Protein AF-A0A7V4PKD7-F1 (afdb_monomer_lite)

pLDDT: mean 96.05, std 4.78, range [65.44, 98.0]

Foldseek 3Di:
DQAFDDPPPVLVVDDDDDDPDDDPVVVVLVVVQVVVCVVVVHPDDDSSRRPD

Radius of gyration: 11.37 Å; chains: 1; bounding box: 28×22×26 Å

Structure (mmCIF, N/CA/C/O backbone):
data_AF-A0A7V4PKD7-F1
#
_entry.id   AF-A0A7V4PKD7-F1
#
loop_
_atom_site.group_PDB
_atom_site.id
_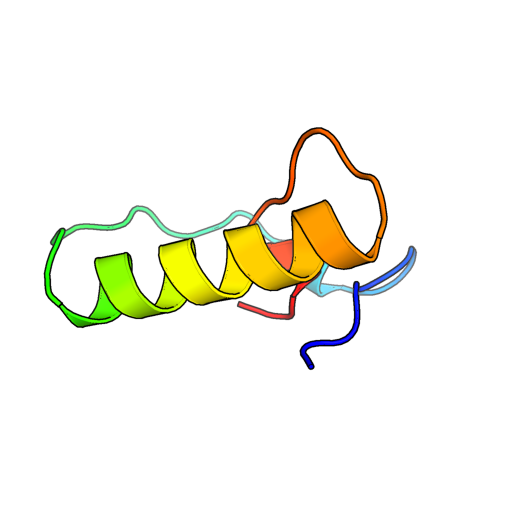atom_site.type_symbol
_atom_site.label_atom_id
_atom_site.label_alt_id
_atom_site.label_comp_id
_atom_site.label_asym_id
_atom_site.label_entity_id
_atom_site.label_seq_id
_atom_site.pdbx_PDB_ins_code
_atom_site.Cartn_x
_atom_site.Cartn_y
_atom_site.Cartn_z
_atom_site.occupancy
_atom_site.B_iso_or_equiv
_atom_site.auth_seq_id
_atom_site.auth_comp_id
_atom_site.auth_asym_id
_atom_site.auth_atom_id
_atom_site.pdbx_PDB_model_num
ATOM 1 N N . MET A 1 1 ? -8.195 1.984 -13.403 1.00 65.44 1 MET A N 1
ATOM 2 C CA . MET A 1 1 ? -7.296 1.043 -12.701 1.00 65.44 1 MET A CA 1
ATOM 3 C C . MET A 1 1 ? -6.129 1.859 -12.187 1.00 65.44 1 MET A C 1
ATOM 5 O O . MET A 1 1 ? -5.564 2.593 -12.992 1.00 65.44 1 MET A O 1
ATOM 9 N N . ASP A 1 2 ? -5.828 1.824 -10.888 1.00 83.44 2 ASP A N 1
ATOM 10 C CA . ASP A 1 2 ? -4.728 2.641 -10.359 1.00 83.44 2 ASP A CA 1
ATOM 11 C C . ASP A 1 2 ? -3.392 2.145 -10.920 1.00 83.44 2 ASP A C 1
ATOM 13 O O . ASP A 1 2 ? -3.158 0.939 -11.029 1.00 83.44 2 ASP A O 1
ATOM 17 N N . LYS A 1 3 ? -2.524 3.083 -11.306 1.00 92.12 3 LYS A N 1
ATOM 18 C CA . LYS A 1 3 ? -1.195 2.775 -11.836 1.00 92.12 3 LYS A CA 1
ATOM 19 C C . LYS A 1 3 ? -0.240 2.502 -10.678 1.00 92.12 3 LYS A C 1
ATOM 21 O O . LYS A 1 3 ? -0.088 3.356 -9.804 1.00 92.12 3 LYS A O 1
ATOM 26 N N . ILE A 1 4 ? 0.436 1.354 -10.718 1.00 96.88 4 ILE A N 1
ATOM 27 C CA . ILE A 1 4 ? 1.501 1.045 -9.764 1.00 96.88 4 ILE A CA 1
ATOM 28 C C . ILE A 1 4 ? 2.649 2.040 -9.970 1.00 96.88 4 ILE A C 1
ATOM 30 O O . ILE A 1 4 ? 3.153 2.216 -11.083 1.00 96.88 4 ILE A O 1
ATOM 34 N N . ARG A 1 5 ? 3.033 2.719 -8.891 1.00 97.31 5 ARG A N 1
ATOM 35 C CA . ARG A 1 5 ? 4.185 3.615 -8.845 1.00 97.31 5 ARG A CA 1
ATOM 36 C C . ARG A 1 5 ? 5.462 2.788 -8.862 1.00 97.31 5 ARG A C 1
ATOM 38 O O . ARG A 1 5 ? 5.556 1.756 -8.202 1.00 97.31 5 ARG A O 1
ATOM 45 N N . ILE A 1 6 ? 6.440 3.264 -9.619 1.00 97.19 6 ILE A N 1
ATOM 46 C CA . ILE A 1 6 ? 7.753 2.639 -9.764 1.00 97.19 6 ILE A CA 1
ATOM 47 C C . ILE A 1 6 ? 8.821 3.590 -9.234 1.00 97.19 6 ILE A C 1
ATOM 49 O O . ILE A 1 6 ? 8.613 4.804 -9.189 1.00 97.19 6 ILE A O 1
ATOM 53 N N . TYR A 1 7 ? 9.967 3.045 -8.834 1.00 96.06 7 TYR A N 1
ATOM 54 C CA . TYR A 1 7 ? 11.138 3.851 -8.493 1.00 96.06 7 TYR A CA 1
ATOM 55 C C . TYR A 1 7 ? 11.460 4.808 -9.660 1.00 96.06 7 TYR A C 1
ATOM 57 O O . TYR A 1 7 ? 11.483 4.372 -10.809 1.00 96.06 7 TYR A O 1
ATOM 65 N N . THR A 1 8 ? 11.649 6.114 -9.455 1.00 96.75 8 THR A N 1
ATOM 66 C CA . THR A 1 8 ? 11.972 6.882 -8.233 1.00 96.75 8 THR A CA 1
ATOM 67 C C . THR A 1 8 ? 10.805 7.680 -7.612 1.00 96.75 8 THR A C 1
ATOM 69 O O . THR A 1 8 ? 11.066 8.679 -6.943 1.00 96.75 8 THR A O 1
ATOM 72 N N . ASP A 1 9 ? 9.531 7.298 -7.812 1.00 97.75 9 ASP A N 1
ATOM 73 C CA . ASP A 1 9 ? 8.380 8.110 -7.354 1.00 97.75 9 ASP A CA 1
ATOM 74 C C . ASP A 1 9 ? 8.503 8.497 -5.855 1.00 97.75 9 ASP A C 1
ATOM 76 O O . ASP A 1 9 ? 8.570 7.603 -5.001 1.00 97.75 9 ASP A O 1
ATOM 80 N N . PRO A 1 10 ? 8.536 9.803 -5.502 1.00 97.56 10 PRO A N 1
ATOM 81 C CA . PRO A 1 10 ? 8.808 10.264 -4.141 1.00 97.56 10 PRO A CA 1
ATOM 82 C C . PRO A 1 10 ? 7.853 9.722 -3.080 1.00 97.56 10 PRO A C 1
ATOM 84 O O . PRO A 1 10 ? 8.225 9.652 -1.909 1.00 97.56 10 PRO A O 1
ATOM 87 N N . ILE A 1 11 ? 6.621 9.351 -3.446 1.00 96.94 11 ILE A N 1
ATOM 88 C CA . ILE A 1 11 ? 5.675 8.784 -2.479 1.00 96.94 11 ILE A CA 1
ATOM 89 C C . ILE A 1 11 ? 6.172 7.450 -1.905 1.00 96.94 11 ILE A C 1
ATOM 91 O O . ILE A 1 11 ? 5.925 7.161 -0.738 1.00 96.94 11 ILE A O 1
ATOM 95 N N . LEU A 1 12 ? 6.948 6.686 -2.681 1.00 98.00 12 LEU A N 1
ATOM 96 C CA . LEU A 1 12 ? 7.528 5.408 -2.259 1.00 98.00 12 LEU A CA 1
ATOM 97 C C . LEU A 1 12 ? 8.613 5.576 -1.183 1.00 98.00 12 LEU A C 1
ATOM 99 O O . LEU A 1 12 ? 8.985 4.603 -0.536 1.00 98.00 12 LEU A O 1
ATOM 103 N N . MET A 1 13 ? 9.111 6.802 -0.987 1.00 97.56 13 MET A N 1
ATOM 104 C CA . MET A 1 13 ? 10.122 7.147 0.019 1.00 97.56 13 MET A CA 1
ATOM 105 C C . MET A 1 13 ? 9.521 7.840 1.251 1.00 97.56 13 MET A C 1
ATOM 107 O O . MET A 1 13 ? 10.240 8.142 2.204 1.00 97.56 13 MET A O 1
ATOM 111 N N . LYS A 1 14 ? 8.212 8.122 1.255 1.00 96.44 14 LYS A N 1
ATOM 112 C CA . LYS A 1 14 ? 7.529 8.770 2.382 1.00 96.44 14 LYS A CA 1
ATOM 113 C C . LYS A 1 14 ? 7.033 7.730 3.380 1.00 96.44 14 LYS A C 1
ATOM 115 O O . LYS A 1 14 ? 6.456 6.711 3.009 1.00 96.44 14 LYS A O 1
ATOM 120 N N . LYS A 1 15 ? 7.187 8.026 4.673 1.00 97.38 15 LYS A N 1
ATOM 121 C CA . LYS A 1 15 ? 6.567 7.230 5.737 1.00 97.38 15 LYS A CA 1
ATOM 122 C C . LYS A 1 15 ? 5.048 7.413 5.686 1.00 97.38 15 LYS A C 1
ATOM 124 O O . LYS A 1 15 ? 4.560 8.539 5.793 1.00 97.38 15 LYS A O 1
ATOM 129 N N . ALA A 1 16 ? 4.316 6.312 5.533 1.00 97.38 16 ALA A N 1
ATOM 130 C CA . ALA A 1 16 ? 2.859 6.324 5.574 1.00 97.38 16 ALA A CA 1
ATOM 131 C C . ALA A 1 16 ? 2.351 6.747 6.962 1.00 97.38 16 ALA A C 1
ATOM 133 O O . ALA A 1 16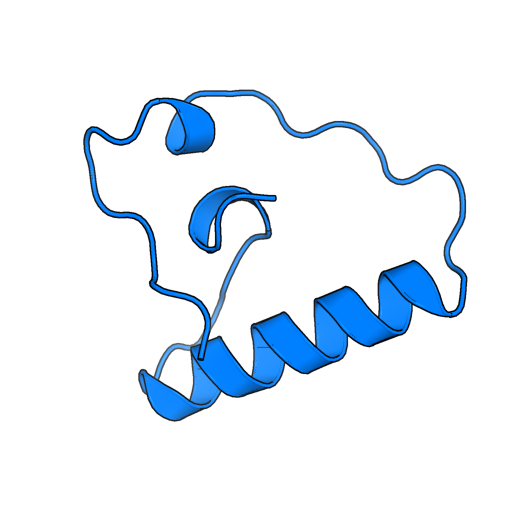 ? 2.996 6.496 7.985 1.00 97.38 16 ALA A O 1
ATOM 134 N N . LYS A 1 17 ? 1.184 7.395 6.989 1.00 96.31 17 LYS A N 1
ATOM 135 C CA . LYS A 1 17 ? 0.500 7.748 8.236 1.00 96.31 17 LYS A CA 1
ATOM 136 C C . LYS A 1 17 ? -0.230 6.531 8.798 1.00 96.31 17 LYS A C 1
ATOM 138 O O . LYS A 1 17 ? -0.687 5.676 8.041 1.00 96.31 17 LYS A O 1
ATOM 143 N N . THR A 1 18 ? -0.367 6.483 10.118 1.00 97.12 18 THR A N 1
ATOM 144 C CA . THR A 1 18 ? -1.217 5.494 10.787 1.00 97.12 18 THR A CA 1
ATOM 145 C C . THR A 1 18 ? -2.673 5.714 10.387 1.00 97.12 18 THR A C 1
ATOM 147 O O . THR A 1 18 ? -3.140 6.850 10.322 1.00 97.12 18 THR A O 1
ATOM 150 N N . ILE A 1 19 ? -3.389 4.625 10.116 1.00 95.94 19 ILE A N 1
ATOM 151 C CA . ILE A 1 19 ? -4.838 4.661 9.926 1.00 95.94 19 ILE A CA 1
ATOM 152 C C . ILE A 1 19 ? -5.472 4.670 11.319 1.00 95.94 19 ILE A C 1
ATOM 154 O O . ILE A 1 19 ? -5.349 3.691 12.048 1.00 95.94 19 ILE A O 1
ATOM 158 N N . GLU A 1 20 ? -6.113 5.775 11.696 1.00 96.81 20 GLU A N 1
ATOM 159 C CA . GLU A 1 20 ? -6.736 5.922 13.022 1.00 96.81 20 GLU A CA 1
ATOM 160 C C . GLU A 1 20 ? -8.124 5.274 13.103 1.00 96.81 20 GLU A C 1
ATOM 162 O O . GLU A 1 20 ? -8.518 4.803 14.164 1.00 96.81 20 GLU A O 1
ATOM 167 N N . ASN A 1 21 ? -8.850 5.213 11.982 1.00 96.12 21 ASN A N 1
ATOM 168 C CA . ASN A 1 21 ? -10.203 4.665 11.911 1.00 96.12 21 ASN A CA 1
ATOM 169 C C . ASN A 1 21 ? -10.328 3.700 10.730 1.00 96.12 21 ASN A C 1
ATOM 171 O O . ASN A 1 21 ? -9.977 4.044 9.600 1.00 96.12 21 ASN A O 1
ATOM 175 N N . ILE A 1 22 ? -10.849 2.501 10.991 1.00 96.50 22 ILE A N 1
ATOM 176 C CA . ILE A 1 22 ? -11.159 1.514 9.954 1.00 96.50 22 ILE A CA 1
ATOM 177 C C . ILE A 1 22 ? -12.651 1.617 9.646 1.00 96.50 22 ILE A C 1
ATOM 179 O O . ILE A 1 22 ? -13.488 1.074 10.362 1.00 96.50 22 ILE A O 1
ATOM 183 N N . ASP A 1 23 ? -12.969 2.347 8.583 1.00 96.00 23 ASP A N 1
ATOM 184 C CA . ASP A 1 23 ? -14.328 2.643 8.142 1.00 96.00 23 ASP A CA 1
ATOM 185 C C . ASP A 1 23 ? -14.579 2.154 6.700 1.00 96.00 23 ASP A C 1
ATOM 187 O O . ASP A 1 23 ? -13.786 1.412 6.107 1.00 96.00 23 ASP A O 1
ATOM 191 N N . GLY A 1 24 ? -15.703 2.575 6.113 1.00 97.69 24 GLY A N 1
ATOM 192 C CA . GLY A 1 24 ? -16.040 2.247 4.727 1.00 97.69 24 GLY A CA 1
ATOM 193 C C . GLY A 1 24 ? -14.977 2.704 3.724 1.00 97.69 24 GLY A C 1
ATOM 194 O O . GLY A 1 24 ? -14.680 1.976 2.780 1.00 97.69 24 GLY A O 1
ATOM 195 N N . LYS A 1 25 ? -14.323 3.846 3.962 1.00 95.44 25 LYS A N 1
ATOM 196 C CA . LYS A 1 25 ? -13.268 4.357 3.083 1.00 95.44 25 LYS A CA 1
ATOM 197 C C . LYS A 1 25 ? -12.017 3.486 3.157 1.00 95.44 25 LYS A C 1
ATOM 199 O O . LYS A 1 25 ? -11.416 3.194 2.123 1.00 95.44 25 LYS A O 1
ATOM 204 N N . ALA A 1 26 ? -11.633 3.039 4.354 1.00 96.38 26 ALA A N 1
ATOM 205 C CA . ALA A 1 26 ? -10.529 2.092 4.515 1.00 96.38 26 ALA A CA 1
ATOM 206 C C . ALA A 1 26 ? -10.798 0.786 3.746 1.00 96.38 26 ALA A C 1
ATOM 208 O O . ALA A 1 26 ? -9.918 0.299 3.030 1.00 96.38 26 ALA A O 1
ATOM 209 N N . L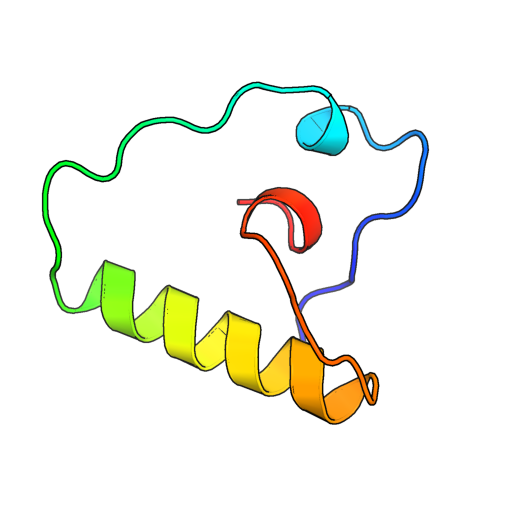YS A 1 27 ? -12.033 0.268 3.816 1.00 97.44 27 LYS A N 1
ATOM 210 C CA . LYS A 1 27 ? -12.461 -0.909 3.047 1.00 97.44 27 LYS A CA 1
ATOM 211 C C . LYS A 1 27 ? -12.393 -0.672 1.535 1.00 97.44 27 LYS A C 1
ATOM 213 O O . LYS A 1 27 ? -11.815 -1.485 0.821 1.00 97.44 27 LYS A O 1
ATOM 218 N N . GLU A 1 28 ? -12.921 0.446 1.042 1.00 97.06 28 GLU A N 1
ATOM 219 C CA . GLU A 1 28 ? -12.897 0.780 -0.389 1.00 97.06 28 GLU A CA 1
ATOM 220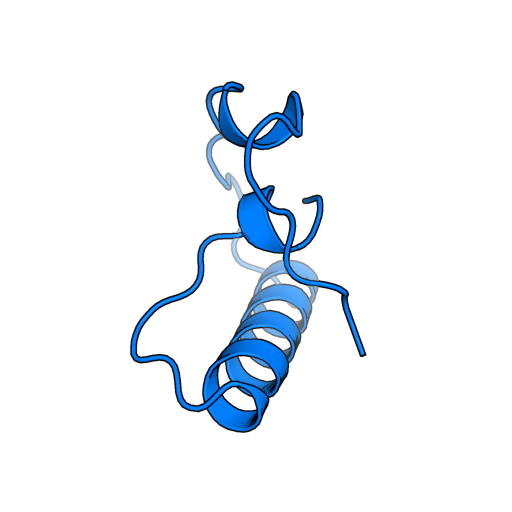 C C . GLU A 1 28 ? -11.472 0.856 -0.950 1.00 97.06 28 GLU A C 1
ATOM 222 O O . GLU A 1 28 ? -11.210 0.382 -2.060 1.00 97.06 28 GLU A O 1
ATOM 227 N N . ILE A 1 29 ? -10.542 1.433 -0.181 1.00 96.38 29 ILE A N 1
ATOM 228 C CA . ILE A 1 29 ? -9.125 1.493 -0.550 1.00 96.38 29 ILE A CA 1
ATOM 229 C C . ILE A 1 29 ? -8.528 0.084 -0.596 1.00 96.38 29 ILE A C 1
ATOM 231 O O . ILE A 1 29 ? -7.876 -0.257 -1.585 1.00 96.38 29 ILE A O 1
ATOM 235 N N . ALA A 1 30 ? -8.779 -0.746 0.419 1.00 97.56 30 ALA A N 1
ATOM 236 C CA . ALA A 1 30 ? -8.292 -2.123 0.460 1.00 97.56 30 ALA A CA 1
ATOM 237 C C . ALA A 1 30 ? -8.816 -2.958 -0.724 1.00 97.56 30 ALA A C 1
ATOM 239 O O . ALA A 1 30 ? -8.032 -3.615 -1.413 1.00 97.56 30 ALA A O 1
ATOM 240 N N . ASP A 1 31 ? -10.110 -2.860 -1.039 1.00 97.69 31 ASP A N 1
ATOM 241 C CA . ASP A 1 31 ? -10.723 -3.542 -2.183 1.00 97.69 31 ASP A CA 1
ATOM 242 C C . ASP A 1 31 ? -10.096 -3.080 -3.508 1.00 97.69 31 ASP A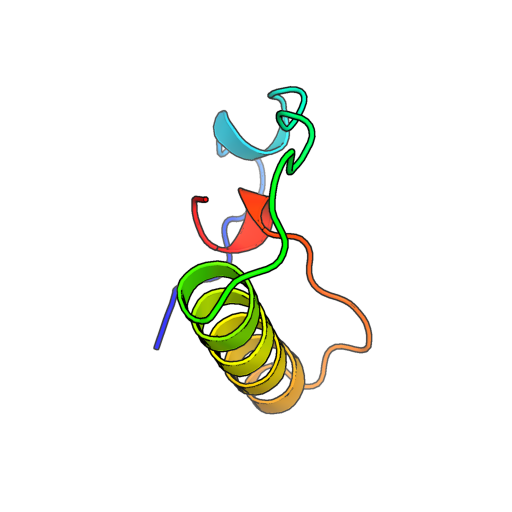 C 1
ATOM 244 O O . ASP A 1 31 ? -9.865 -3.873 -4.428 1.00 97.69 31 ASP A O 1
ATOM 248 N N . ARG A 1 32 ? -9.792 -1.782 -3.621 1.00 97.00 32 ARG A N 1
ATOM 249 C CA . ARG A 1 32 ? -9.129 -1.210 -4.798 1.00 97.00 32 ARG A CA 1
ATOM 250 C C . ARG A 1 32 ? -7.693 -1.714 -4.938 1.00 97.00 32 ARG A C 1
ATOM 252 O O . ARG A 1 32 ? -7.305 -2.106 -6.040 1.00 97.00 32 ARG A O 1
ATOM 259 N N . MET A 1 33 ? -6.944 -1.780 -3.837 1.00 97.81 33 MET A N 1
ATOM 260 C CA . MET A 1 33 ? -5.591 -2.342 -3.790 1.00 97.81 33 MET A CA 1
ATOM 261 C C . MET A 1 33 ? -5.582 -3.822 -4.186 1.00 97.81 33 MET A C 1
ATOM 263 O O . MET A 1 33 ? -4.775 -4.220 -5.024 1.00 97.81 33 MET A O 1
ATOM 267 N N . ALA A 1 34 ? -6.518 -4.621 -3.667 1.00 98.00 34 ALA A N 1
ATOM 268 C CA . ALA A 1 34 ? -6.636 -6.037 -4.008 1.00 98.00 34 ALA A CA 1
ATOM 269 C C . ALA A 1 34 ? -6.866 -6.242 -5.514 1.00 98.00 34 ALA A C 1
ATOM 271 O O . ALA A 1 34 ? -6.168 -7.035 -6.147 1.00 98.00 34 ALA A O 1
ATOM 272 N N . ARG A 1 35 ? -7.776 -5.469 -6.128 1.00 97.44 35 ARG A N 1
ATOM 273 C CA . ARG A 1 35 ? -8.016 -5.528 -7.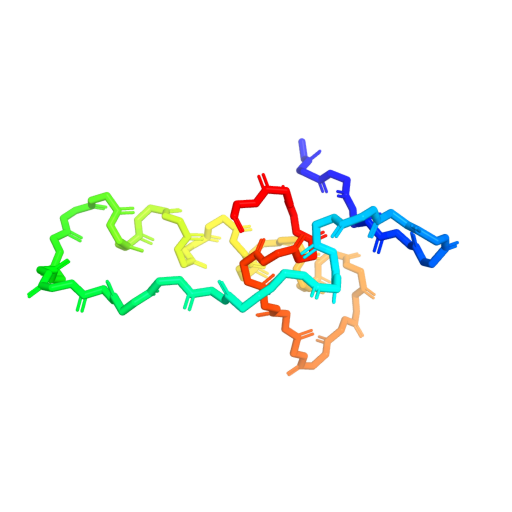584 1.00 97.44 35 ARG A CA 1
ATOM 274 C C . ARG A 1 35 ? -6.758 -5.216 -8.397 1.00 97.44 35 ARG A C 1
ATOM 276 O O . ARG A 1 35 ? -6.477 -5.914 -9.368 1.00 97.44 35 ARG A O 1
ATOM 283 N N . VAL A 1 36 ? -6.001 -4.187 -8.012 1.00 97.50 36 VAL A N 1
ATOM 284 C CA . VAL A 1 36 ? -4.753 -3.809 -8.701 1.00 97.50 36 VAL A CA 1
ATOM 285 C C . VAL A 1 36 ? -3.686 -4.891 -8.528 1.00 97.50 36 VAL A C 1
ATOM 287 O O . VAL A 1 36 ? -3.034 -5.256 -9.506 1.00 97.50 36 VAL A O 1
ATOM 290 N N . MET A 1 37 ? -3.541 -5.444 -7.323 1.00 98.00 37 MET A N 1
ATOM 291 C CA . MET A 1 37 ? -2.589 -6.512 -7.021 1.00 98.00 37 MET A CA 1
ATOM 292 C C . MET A 1 37 ? -2.851 -7.756 -7.878 1.00 98.00 37 MET A C 1
ATOM 294 O O . MET A 1 37 ? -1.949 -8.213 -8.581 1.00 98.00 37 MET A O 1
ATOM 298 N N . TYR A 1 38 ? -4.091 -8.259 -7.885 1.00 97.75 38 TYR A N 1
ATOM 299 C CA . TYR A 1 38 ? -4.457 -9.452 -8.653 1.00 97.75 38 TYR A CA 1
ATOM 300 C C . TYR A 1 38 ? -4.311 -9.246 -10.160 1.00 97.75 38 TYR A C 1
ATOM 302 O O . TYR A 1 38 ? -3.778 -10.115 -10.849 1.00 97.75 38 TYR A O 1
ATOM 310 N N . ALA A 1 39 ? -4.712 -8.083 -10.679 1.00 96.69 39 ALA A N 1
ATOM 311 C CA . ALA A 1 39 ? -4.570 -7.781 -12.101 1.00 96.69 39 ALA A CA 1
ATOM 312 C C . ALA A 1 39 ? -3.108 -7.755 -12.573 1.00 96.69 39 ALA A C 1
ATOM 314 O O . ALA A 1 39 ? -2.828 -8.078 -13.725 1.00 96.69 39 ALA A O 1
ATOM 315 N N . ASN A 1 40 ? -2.176 -7.409 -11.682 1.00 96.25 40 ASN A N 1
ATOM 316 C CA . ASN A 1 40 ? -0.741 -7.419 -11.959 1.00 96.25 40 ASN A CA 1
ATOM 317 C C . ASN A 1 40 ? -0.055 -8.723 -11.512 1.00 96.25 40 ASN A C 1
ATOM 319 O O . ASN A 1 40 ? 1.171 -8.779 -11.484 1.00 96.25 40 ASN A O 1
ATOM 323 N N . LYS A 1 41 ? -0.827 -9.769 -11.169 1.00 97.00 41 LYS A N 1
ATOM 324 C CA . LYS A 1 41 ? -0.325 -11.072 -10.691 1.00 97.00 41 LYS A CA 1
ATOM 325 C C . LYS A 1 41 ? 0.635 -10.946 -9.494 1.00 97.00 41 LYS A C 1
ATOM 327 O O . LYS A 1 41 ? 1.568 -11.732 -9.355 1.00 97.00 41 LYS A O 1
ATOM 332 N N . GLY A 1 42 ? 0.423 -9.935 -8.651 1.00 96.00 42 GLY A N 1
ATOM 333 C CA . GLY A 1 42 ? 1.210 -9.695 -7.444 1.00 96.00 42 GLY A CA 1
ATOM 334 C C . GLY A 1 42 ? 0.695 -10.482 -6.238 1.00 96.00 42 GLY A C 1
ATOM 335 O O . GLY A 1 42 ? -0.449 -10.931 -6.217 1.00 96.00 42 GLY A O 1
ATOM 336 N N . ILE A 1 43 ? 1.542 -10.598 -5.213 1.00 97.81 43 ILE A N 1
ATOM 337 C CA . ILE A 1 43 ? 1.217 -11.244 -3.925 1.00 97.81 43 ILE A CA 1
ATOM 338 C C . ILE A 1 43 ? 1.128 -10.253 -2.753 1.00 97.81 43 ILE A C 1
ATOM 340 O O . ILE A 1 43 ? 0.756 -10.632 -1.648 1.00 97.81 43 ILE A O 1
ATOM 344 N N . GLY A 1 44 ? 1.474 -8.985 -2.986 1.00 97.81 44 GLY A N 1
ATOM 345 C CA . GLY A 1 44 ? 1.379 -7.910 -2.006 1.00 97.81 44 GLY A CA 1
ATOM 346 C C . GLY A 1 44 ? 1.354 -6.546 -2.689 1.00 97.81 44 GLY A C 1
ATOM 347 O O . GLY A 1 44 ? 1.962 -6.363 -3.745 1.00 97.81 44 GLY A O 1
ATOM 348 N N . LEU A 1 45 ? 0.633 -5.597 -2.093 1.00 98.00 45 LEU A N 1
ATOM 349 C CA . LEU A 1 45 ? 0.551 -4.211 -2.548 1.00 98.00 45 LEU A CA 1
ATOM 350 C C . LEU A 1 45 ? 0.318 -3.292 -1.342 1.00 98.00 45 LEU A C 1
ATOM 352 O O . LEU A 1 45 ? -0.562 -3.556 -0.526 1.00 98.00 45 LEU A O 1
ATOM 356 N N . ALA A 1 46 ? 1.088 -2.212 -1.241 1.00 97.50 46 ALA A N 1
ATOM 357 C CA . ALA A 1 46 ? 0.970 -1.183 -0.212 1.00 97.50 46 ALA A CA 1
ATOM 358 C C . ALA A 1 46 ? 0.350 0.108 -0.776 1.00 97.50 46 ALA A C 1
ATOM 360 O O . ALA A 1 46 ? 0.503 0.418 -1.957 1.00 97.50 46 ALA A O 1
ATOM 361 N N . ALA A 1 47 ? -0.318 0.891 0.076 1.00 97.12 47 ALA A N 1
ATOM 362 C CA . ALA A 1 47 ? -1.026 2.115 -0.318 1.00 97.12 47 ALA A CA 1
ATOM 363 C C . ALA A 1 47 ? -0.147 3.140 -1.087 1.00 97.12 47 ALA A C 1
ATOM 365 O O . ALA A 1 47 ? -0.580 3.585 -2.158 1.00 97.12 47 ALA A O 1
ATOM 366 N N . PRO A 1 48 ? 1.122 3.403 -0.693 1.00 97.56 48 PRO A N 1
ATOM 367 C CA . PRO A 1 48 ? 1.999 4.294 -1.460 1.00 97.56 48 PRO A CA 1
ATOM 368 C C . PRO A 1 48 ? 2.233 3.838 -2.904 1.00 97.56 48 PRO A C 1
ATOM 370 O O . PRO A 1 48 ? 2.382 4.664 -3.803 1.00 97.56 48 PRO A O 1
ATOM 373 N N . GLN A 1 49 ? 2.198 2.527 -3.171 1.00 97.94 49 GLN A N 1
ATOM 374 C CA . GLN A 1 49 ? 2.401 1.983 -4.517 1.00 97.94 49 GLN A CA 1
ATOM 375 C C . GLN A 1 49 ? 1.257 2.316 -5.474 1.00 97.94 49 GLN A C 1
ATOM 377 O O . GLN A 1 49 ? 1.442 2.193 -6.678 1.00 97.94 49 GLN A O 1
ATOM 382 N N . ILE A 1 50 ? 0.105 2.775 -4.982 1.00 96.94 50 ILE A N 1
ATOM 383 C CA . ILE A 1 50 ? -0.987 3.301 -5.813 1.00 96.94 50 ILE A CA 1
ATOM 384 C C . ILE A 1 50 ? -1.197 4.810 -5.630 1.00 96.94 50 ILE A C 1
ATOM 386 O O . ILE A 1 50 ? -2.182 5.361 -6.116 1.00 96.94 50 ILE A O 1
ATOM 390 N N . GLY A 1 51 ? -0.247 5.507 -4.999 1.00 95.44 51 GLY A N 1
ATOM 391 C CA . GLY A 1 51 ? -0.293 6.960 -4.837 1.00 95.44 51 GLY A CA 1
ATOM 392 C C . GLY A 1 51 ? -1.113 7.450 -3.641 1.00 95.44 51 GLY A C 1
ATOM 393 O O . GLY A 1 51 ? -1.537 8.605 -3.665 1.00 95.44 51 GLY A O 1
ATOM 394 N N . ILE A 1 52 ? -1.361 6.591 -2.646 1.00 94.50 52 ILE A N 1
ATOM 395 C CA . ILE A 1 52 ? -2.067 6.932 -1.399 1.00 94.50 52 ILE A CA 1
ATOM 396 C C . ILE A 1 52 ? -1.067 7.142 -0.264 1.00 94.50 52 ILE A C 1
ATOM 398 O O . ILE A 1 52 ? -0.180 6.275 -0.095 1.00 94.50 52 ILE A O 1
#

Sequence (52 aa):
MDKIRIYTDPILMKKAKTIENIDGKAKEIADRMARVMYANKGIGLAAPQIGI

Secondary structure (DSSP, 8-state):
-PPPP-TT-GGGGSPPPP-----HHHHHHHHHHHHHHHHTT-S---GGGGT-